Protein AF-A0AAU7BHI2-F1 (afdb_monomer_lite)

Structure (mmCIF, N/CA/C/O backbone):
data_AF-A0AAU7BHI2-F1
#
_entry.id   AF-A0AAU7BHI2-F1
#
loop_
_atom_site.group_PDB
_atom_site.id
_atom_site.type_symbol
_atom_site.label_atom_id
_atom_site.label_alt_id
_atom_site.label_comp_id
_atom_site.label_asym_id
_atom_site.label_entity_id
_atom_site.label_seq_id
_atom_site.pdbx_PDB_ins_code
_atom_site.Cartn_x
_atom_site.Cartn_y
_atom_site.Cartn_z
_atom_site.occupancy
_atom_site.B_iso_or_equiv
_atom_site.auth_seq_id
_atom_site.auth_comp_id
_atom_site.auth_asym_id
_atom_site.auth_atom_id
_atom_site.pdbx_PDB_model_num
ATOM 1 N N . MET A 1 1 ? 0.246 16.075 21.285 1.00 53.75 1 MET A N 1
ATOM 2 C CA . MET A 1 1 ? 1.558 16.062 20.604 1.00 53.75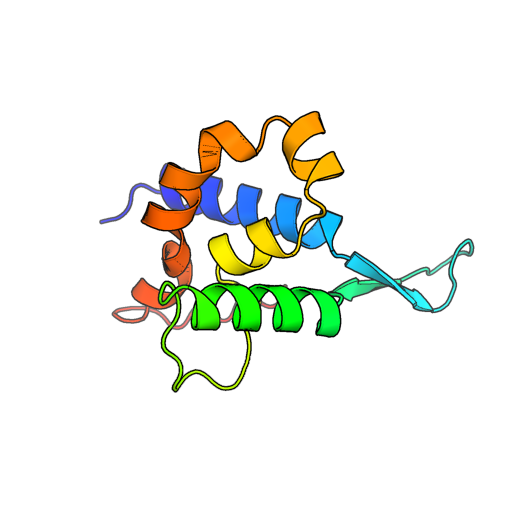 1 MET A CA 1
ATOM 3 C C . MET A 1 1 ? 1.852 14.608 20.274 1.00 53.75 1 MET A C 1
ATOM 5 O O . MET A 1 1 ? 1.922 13.828 21.214 1.00 53.75 1 MET A O 1
ATOM 9 N N . MET A 1 2 ? 1.882 14.206 18.997 1.00 60.59 2 MET A N 1
ATOM 10 C CA . MET A 1 2 ? 2.310 12.837 18.664 1.00 60.59 2 MET A CA 1
ATOM 11 C C . MET A 1 2 ? 3.769 12.664 19.073 1.00 60.59 2 MET A C 1
ATOM 13 O O . MET A 1 2 ? 4.562 13.597 18.930 1.00 60.59 2 MET A O 1
ATOM 17 N N . ALA A 1 3 ? 4.115 11.497 19.610 1.00 79.38 3 ALA A N 1
ATOM 18 C CA . ALA A 1 3 ? 5.494 11.217 19.976 1.00 79.38 3 ALA A CA 1
ATOM 19 C C . ALA A 1 3 ? 6.332 11.103 18.694 1.00 79.38 3 ALA A C 1
ATOM 21 O O . ALA A 1 3 ? 5.923 10.422 17.757 1.00 79.38 3 ALA A O 1
ATOM 22 N N . VAL A 1 4 ? 7.513 11.727 18.655 1.00 80.56 4 VAL A N 1
ATOM 23 C CA . VAL A 1 4 ? 8.464 11.642 17.523 1.00 80.56 4 VAL A CA 1
ATOM 24 C C . VAL A 1 4 ? 8.684 10.190 17.073 1.00 80.56 4 VAL A C 1
ATOM 26 O O . VAL A 1 4 ? 8.744 9.908 15.881 1.00 80.56 4 VAL A O 1
ATOM 29 N N . ALA A 1 5 ? 8.701 9.250 18.021 1.00 83.50 5 ALA A N 1
ATOM 30 C CA . ALA A 1 5 ? 8.802 7.820 17.748 1.00 83.50 5 ALA A CA 1
ATOM 31 C C . ALA A 1 5 ? 7.657 7.268 16.874 1.00 83.50 5 ALA A C 1
ATOM 33 O O . ALA A 1 5 ? 7.912 6.452 15.995 1.00 83.50 5 ALA A O 1
ATOM 34 N N . GLN A 1 6 ? 6.415 7.723 17.075 1.00 82.06 6 GLN A N 1
ATOM 35 C CA . GLN A 1 6 ? 5.260 7.291 16.274 1.00 82.06 6 GLN A CA 1
ATOM 36 C C . GLN A 1 6 ? 5.370 7.789 14.834 1.00 82.06 6 GLN A C 1
ATOM 38 O O . GLN A 1 6 ? 5.105 7.035 13.904 1.00 82.06 6 GLN A O 1
ATOM 43 N N . VAL A 1 7 ? 5.803 9.040 14.652 1.00 82.38 7 VAL A N 1
ATOM 44 C CA . VAL A 1 7 ? 6.031 9.612 13.320 1.00 82.38 7 VAL A CA 1
ATOM 45 C C . VAL A 1 7 ? 7.144 8.847 12.604 1.00 82.38 7 VAL A C 1
ATOM 47 O O . VAL A 1 7 ? 6.952 8.422 11.471 1.00 82.38 7 VAL A O 1
ATOM 50 N N . ASN A 1 8 ? 8.267 8.584 13.278 1.00 86.00 8 ASN A N 1
ATOM 51 C CA . ASN A 1 8 ? 9.372 7.820 12.695 1.00 86.00 8 ASN A CA 1
ATOM 52 C C . ASN A 1 8 ? 8.960 6.387 12.324 1.00 86.00 8 ASN A C 1
ATOM 54 O O . ASN A 1 8 ? 9.330 5.905 11.257 1.00 86.00 8 ASN A O 1
ATOM 58 N N . ALA A 1 9 ? 8.171 5.720 13.173 1.00 87.38 9 ALA A N 1
ATOM 59 C CA . ALA A 1 9 ? 7.649 4.386 12.885 1.00 87.38 9 ALA A CA 1
ATOM 60 C C . ALA A 1 9 ? 6.705 4.391 11.673 1.00 87.38 9 ALA A C 1
ATOM 62 O O . ALA A 1 9 ? 6.829 3.535 10.802 1.00 87.38 9 ALA A O 1
ATOM 63 N N . ALA A 1 10 ? 5.809 5.379 11.580 1.00 86.75 10 ALA A N 1
ATOM 64 C CA . ALA A 1 10 ? 4.917 5.540 10.436 1.00 86.75 10 ALA A CA 1
ATOM 65 C C . ALA A 1 10 ? 5.694 5.797 9.134 1.00 86.75 10 ALA A C 1
ATOM 67 O O . ALA A 1 10 ? 5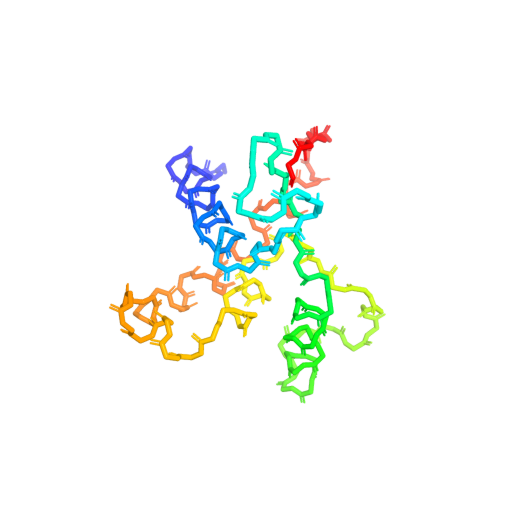.373 5.189 8.119 1.00 86.75 10 ALA A O 1
ATOM 68 N N . ILE A 1 11 ? 6.745 6.630 9.168 1.00 87.50 11 ILE A N 1
ATOM 69 C CA . ILE A 1 11 ? 7.594 6.907 7.993 1.00 87.50 11 ILE A CA 1
ATOM 70 C C . ILE A 1 11 ? 8.320 5.633 7.562 1.00 87.50 11 ILE A C 1
ATOM 72 O O . ILE A 1 11 ? 8.323 5.288 6.383 1.00 87.50 11 ILE A O 1
ATOM 76 N N . GLY A 1 12 ? 8.916 4.912 8.517 1.00 90.19 12 GLY A N 1
ATOM 77 C CA . GLY A 1 12 ? 9.588 3.646 8.232 1.00 90.19 12 GLY A CA 1
ATOM 78 C C . GLY A 1 12 ? 8.640 2.626 7.602 1.00 90.19 12 GLY A C 1
ATOM 79 O O . GLY A 1 12 ? 9.009 1.953 6.641 1.00 90.19 12 GLY A O 1
ATOM 80 N N . MET A 1 13 ? 7.401 2.563 8.095 1.00 91.62 13 MET A N 1
ATOM 81 C CA . MET A 1 13 ? 6.380 1.681 7.541 1.00 91.62 13 MET A CA 1
ATOM 82 C C . MET A 1 13 ? 5.949 2.106 6.136 1.00 91.62 13 MET A C 1
ATOM 84 O O . MET A 1 13 ? 5.851 1.261 5.255 1.00 91.62 13 MET A O 1
ATOM 88 N N . GLU A 1 14 ? 5.745 3.402 5.896 1.00 91.88 14 GLU A N 1
ATOM 89 C CA . GLU A 1 14 ? 5.417 3.925 4.567 1.00 91.88 14 GLU A CA 1
ATOM 90 C C . GLU A 1 14 ? 6.487 3.547 3.540 1.00 91.88 14 GLU A C 1
ATOM 92 O O . GLU A 1 14 ? 6.153 3.043 2.471 1.00 91.88 14 GLU A O 1
ATOM 97 N N . ILE A 1 15 ? 7.766 3.735 3.883 1.00 91.56 15 ILE A N 1
ATOM 98 C CA . ILE A 1 15 ? 8.895 3.378 3.017 1.00 91.56 15 ILE A CA 1
ATOM 99 C C . ILE A 1 15 ? 8.863 1.879 2.702 1.00 91.56 15 ILE A C 1
ATOM 101 O O . ILE A 1 15 ? 8.913 1.510 1.533 1.00 91.56 15 ILE A O 1
ATOM 105 N N . LEU A 1 16 ? 8.730 1.020 3.717 1.00 92.75 16 LEU A N 1
ATOM 106 C CA . LEU A 1 16 ? 8.734 -0.440 3.551 1.00 92.75 16 LEU A CA 1
ATOM 107 C C . LEU A 1 16 ? 7.558 -0.935 2.691 1.00 92.75 16 LEU A C 1
ATOM 109 O O . LEU A 1 16 ? 7.711 -1.824 1.853 1.00 92.75 16 LEU A O 1
ATOM 113 N N . LEU A 1 17 ? 6.377 -0.344 2.864 1.00 94.19 17 LEU A N 1
ATOM 114 C CA . LEU A 1 17 ? 5.219 -0.680 2.043 1.00 94.19 17 LEU A CA 1
ATOM 115 C C . LEU A 1 17 ? 5.394 -0.175 0.604 1.00 94.19 17 LEU A C 1
ATOM 117 O O . LEU A 1 17 ? 5.130 -0.922 -0.335 1.00 94.19 17 LEU A O 1
ATOM 121 N N . LYS A 1 18 ? 5.905 1.050 0.418 1.00 94.00 18 LYS A N 1
ATOM 122 C CA . LYS A 1 18 ? 6.186 1.628 -0.905 1.00 94.00 18 LYS A CA 1
ATOM 123 C C . LYS A 1 18 ? 7.219 0.825 -1.687 1.00 94.00 18 LYS A C 1
ATOM 125 O O . LYS A 1 18 ? 7.014 0.613 -2.877 1.00 94.00 18 LYS A O 1
ATOM 130 N N . THR A 1 19 ? 8.283 0.330 -1.049 1.00 92.50 19 THR A N 1
ATOM 131 C CA . THR A 1 19 ? 9.269 -0.519 -1.741 1.00 92.50 19 THR A CA 1
ATOM 132 C C . THR A 1 19 ? 8.659 -1.825 -2.244 1.00 92.50 19 THR A C 1
ATOM 134 O O . THR A 1 19 ? 9.074 -2.329 -3.282 1.00 92.50 19 THR A O 1
ATOM 137 N N . SER A 1 20 ? 7.641 -2.347 -1.556 1.00 92.56 20 SER A N 1
ATOM 138 C CA . SER A 1 20 ? 6.948 -3.586 -1.934 1.00 92.56 20 SER A CA 1
ATOM 139 C C . SER A 1 20 ? 5.980 -3.418 -3.111 1.00 92.56 20 SER A C 1
ATOM 141 O O . SER A 1 20 ? 5.571 -4.410 -3.710 1.00 92.56 20 SER A O 1
ATOM 143 N N . VAL A 1 21 ? 5.602 -2.178 -3.432 1.00 93.69 21 VAL A N 1
ATOM 144 C CA . VAL A 1 21 ? 4.716 -1.827 -4.557 1.00 93.69 21 VAL A CA 1
ATOM 145 C C . VAL A 1 21 ? 5.419 -0.940 -5.588 1.00 93.69 21 VAL A C 1
ATOM 147 O O . VAL A 1 21 ? 4.772 -0.342 -6.448 1.00 93.69 21 VAL A O 1
ATOM 150 N N . ALA A 1 22 ? 6.743 -0.824 -5.493 1.00 93.69 22 ALA A N 1
ATOM 151 C CA . ALA A 1 22 ? 7.557 -0.126 -6.469 1.00 93.69 22 ALA A CA 1
ATOM 152 C C . ALA A 1 22 ? 7.764 -1.018 -7.697 1.00 93.69 22 ALA A C 1
ATOM 154 O O . ALA A 1 22 ? 8.045 -2.212 -7.576 1.00 93.69 22 ALA A O 1
ATOM 155 N N . ARG A 1 23 ? 7.656 -0.426 -8.884 1.00 93.00 23 ARG A N 1
ATOM 156 C CA . ARG A 1 23 ? 7.927 -1.080 -10.161 1.00 93.00 23 ARG A CA 1
ATOM 157 C C . ARG A 1 23 ? 9.002 -0.316 -10.933 1.00 93.00 23 ARG A C 1
ATOM 159 O O . ARG A 1 23 ? 9.061 0.911 -10.819 1.00 93.00 23 ARG A O 1
ATOM 166 N N . PRO A 1 24 ? 9.828 -1.008 -11.731 1.00 92.00 24 PRO A N 1
ATOM 167 C CA . PRO A 1 24 ? 10.806 -0.352 -12.586 1.00 92.00 24 PRO A CA 1
ATOM 168 C C . PRO A 1 24 ? 10.134 0.659 -13.525 1.00 92.00 24 PRO A C 1
ATOM 170 O O . PRO A 1 24 ? 9.136 0.346 -14.178 1.00 92.00 24 PRO A O 1
ATOM 173 N N . ASN A 1 25 ? 10.704 1.856 -13.619 1.00 89.94 25 ASN A N 1
ATOM 174 C CA . ASN A 1 25 ? 10.365 2.883 -14.593 1.00 89.94 25 ASN A CA 1
ATOM 175 C C . ASN A 1 25 ? 11.585 3.149 -15.490 1.00 89.94 25 ASN A C 1
ATOM 177 O O . ASN A 1 25 ? 12.388 4.052 -15.263 1.00 89.94 25 ASN A O 1
ATOM 181 N N . GLY A 1 26 ? 11.734 2.313 -16.517 1.00 86.31 26 GLY A N 1
ATOM 182 C CA . GLY A 1 26 ? 12.856 2.374 -17.454 1.00 86.31 26 GLY A CA 1
ATOM 183 C C . GLY A 1 26 ? 14.101 1.622 -16.980 1.00 86.31 26 GLY A C 1
ATOM 184 O O . GLY A 1 26 ? 14.288 1.373 -15.793 1.00 86.31 26 GLY A O 1
ATOM 185 N N . ASN A 1 27 ? 14.938 1.230 -17.947 1.00 85.25 27 ASN A N 1
ATOM 186 C CA . ASN A 1 27 ? 16.225 0.556 -17.735 1.00 85.25 27 ASN A CA 1
ATOM 187 C C . ASN A 1 27 ? 16.162 -0.689 -16.827 1.00 85.25 27 ASN A C 1
ATOM 189 O O . ASN A 1 27 ? 17.121 -0.974 -16.120 1.00 85.25 27 ASN A O 1
ATOM 193 N N . HIS A 1 28 ? 15.059 -1.452 -16.848 1.00 90.19 28 HIS A N 1
ATOM 194 C CA . HIS A 1 28 ? 14.937 -2.633 -15.991 1.00 90.19 28 HIS A CA 1
ATOM 195 C C . HIS A 1 28 ? 16.045 -3.662 -16.273 1.00 90.19 28 HIS A C 1
ATOM 197 O O . HIS A 1 28 ? 16.223 -4.104 -17.411 1.00 90.19 28 HIS A O 1
ATOM 203 N N . GLY A 1 29 ? 16.786 -4.036 -15.233 1.00 90.44 29 GLY A N 1
ATOM 204 C CA . GLY A 1 29 ? 17.962 -4.894 -15.286 1.00 90.44 29 GLY A CA 1
ATOM 205 C C . GLY A 1 29 ? 19.233 -4.198 -15.785 1.00 90.44 29 GLY A C 1
ATOM 206 O O . GLY A 1 29 ? 20.200 -4.888 -16.104 1.00 90.44 29 GLY A O 1
ATOM 207 N N . GLN A 1 30 ? 19.245 -2.867 -15.899 1.00 93.81 30 GLN A N 1
ATOM 208 C CA . GLN A 1 30 ? 20.349 -2.087 -16.467 1.00 93.81 30 GLN A CA 1
ATOM 209 C C . GLN A 1 30 ? 20.803 -0.964 -15.522 1.00 93.81 30 GLN A C 1
ATOM 211 O O . GLN A 1 30 ? 20.184 -0.682 -14.497 1.00 93.81 30 GLN A O 1
ATOM 216 N N . VAL A 1 31 ? 21.934 -0.332 -15.856 1.00 88.94 31 VAL A N 1
ATOM 217 C CA . VAL A 1 31 ? 22.406 0.873 -15.156 1.00 88.94 31 VAL A CA 1
ATOM 218 C C . VAL A 1 31 ? 21.361 1.980 -15.316 1.00 88.94 31 VAL A C 1
ATOM 220 O O . VAL A 1 31 ? 20.711 2.073 -16.355 1.00 88.94 31 VAL A O 1
ATOM 223 N N . ASP A 1 32 ? 21.200 2.798 -14.276 1.00 88.44 32 ASP A N 1
ATOM 224 C CA . ASP A 1 32 ? 20.198 3.866 -14.207 1.00 88.44 32 ASP A CA 1
ATOM 225 C C . ASP A 1 32 ? 18.737 3.360 -14.256 1.00 88.44 32 ASP A C 1
ATOM 227 O O . ASP A 1 32 ? 17.856 4.051 -14.770 1.00 88.44 32 ASP A O 1
ATOM 231 N N . GLU A 1 33 ? 18.463 2.156 -13.726 1.00 90.75 33 GLU A N 1
ATOM 232 C CA . GLU A 1 33 ? 17.096 1.706 -13.410 1.00 90.75 33 GLU A CA 1
ATOM 233 C C . GLU A 1 33 ? 16.469 2.639 -12.370 1.00 90.75 33 GLU A C 1
ATOM 235 O O . GLU A 1 33 ? 17.010 2.831 -11.277 1.00 90.75 33 GLU A O 1
ATOM 240 N N . THR A 1 34 ? 15.314 3.215 -12.703 1.00 91.31 34 THR A N 1
ATOM 241 C CA . THR A 1 34 ? 14.523 4.011 -11.757 1.00 91.31 34 THR A CA 1
ATOM 242 C C . THR A 1 34 ? 13.263 3.258 -11.357 1.00 91.31 34 THR A C 1
ATOM 244 O O . THR A 1 34 ? 12.895 2.274 -11.994 1.00 91.31 34 THR A O 1
ATOM 247 N N . TYR A 1 35 ? 12.609 3.690 -10.281 1.00 92.19 35 TYR A N 1
ATOM 248 C CA . TYR A 1 35 ? 11.424 3.030 -9.745 1.00 92.19 35 TYR A CA 1
ATOM 249 C C . TYR A 1 35 ? 10.330 4.053 -9.483 1.00 92.19 35 TYR A C 1
ATOM 251 O O . TYR A 1 35 ? 10.590 5.089 -8.876 1.00 92.19 35 TYR A O 1
ATOM 259 N N . ASP A 1 36 ? 9.109 3.704 -9.874 1.00 93.88 36 ASP A N 1
ATOM 260 C CA . ASP A 1 36 ? 7.896 4.433 -9.519 1.00 93.88 36 ASP A CA 1
ATOM 261 C C . ASP A 1 36 ? 6.944 3.532 -8.737 1.00 93.88 36 ASP A C 1
ATOM 263 O O . ASP A 1 36 ? 7.036 2.305 -8.768 1.00 93.88 36 ASP A O 1
ATOM 267 N N . LEU A 1 37 ? 5.990 4.143 -8.041 1.00 93.69 37 LEU A N 1
ATOM 268 C CA . LEU A 1 37 ? 4.913 3.398 -7.398 1.00 93.69 37 LEU A CA 1
ATOM 269 C C . LEU A 1 37 ? 3.969 2.809 -8.447 1.00 93.69 37 LEU A C 1
ATOM 271 O O . LEU A 1 37 ? 3.577 3.489 -9.401 1.00 93.69 37 LEU A O 1
ATOM 275 N N . ASP A 1 38 ? 3.531 1.572 -8.230 1.00 95.00 38 ASP A N 1
ATOM 276 C CA . ASP A 1 38 ? 2.435 0.994 -8.996 1.00 95.00 38 ASP A CA 1
ATOM 277 C C . ASP A 1 38 ? 1.100 1.623 -8.561 1.00 95.00 38 ASP A C 1
ATOM 279 O O . ASP A 1 38 ? 0.424 1.176 -7.631 1.00 95.00 38 ASP A O 1
ATOM 283 N N . ILE A 1 39 ? 0.740 2.727 -9.222 1.00 93.69 39 ILE A N 1
ATOM 284 C CA . ILE A 1 39 ? -0.475 3.492 -8.919 1.00 93.69 39 ILE A CA 1
ATOM 285 C C . ILE A 1 39 ? -1.738 2.660 -9.148 1.00 93.69 39 ILE A C 1
ATOM 287 O O . ILE A 1 39 ? -2.707 2.825 -8.408 1.00 93.69 39 ILE A O 1
ATOM 291 N N . ASP A 1 40 ? -1.731 1.753 -10.125 1.00 94.62 40 ASP A N 1
ATOM 292 C CA . ASP A 1 40 ? -2.887 0.913 -10.435 1.00 94.62 40 ASP A CA 1
ATOM 293 C C . ASP A 1 40 ? -3.134 -0.093 -9.305 1.00 94.62 40 ASP A C 1
ATOM 295 O O . ASP A 1 40 ? -4.270 -0.260 -8.854 1.00 94.62 40 ASP A O 1
ATOM 299 N N . LEU A 1 41 ? -2.061 -0.692 -8.777 1.00 95.25 41 LEU A N 1
ATOM 300 C CA . LEU A 1 41 ? -2.113 -1.593 -7.626 1.00 95.25 41 LEU A CA 1
ATOM 301 C C . LEU A 1 41 ? -2.610 -0.879 -6.359 1.00 95.25 41 LEU A C 1
ATOM 303 O O . LEU A 1 41 ? -3.490 -1.381 -5.657 1.00 95.25 41 LEU A O 1
ATOM 307 N N . ILE A 1 42 ? -2.091 0.322 -6.089 1.00 95.88 42 ILE A N 1
ATOM 308 C CA . ILE A 1 42 ? -2.522 1.147 -4.950 1.00 95.88 42 ILE A CA 1
ATOM 309 C C . ILE A 1 42 ? -3.997 1.553 -5.109 1.00 95.88 42 ILE A C 1
ATOM 311 O O . ILE A 1 42 ? -4.769 1.520 -4.147 1.00 95.88 42 ILE A O 1
ATOM 315 N N . GLN A 1 43 ? -4.420 1.902 -6.325 1.00 95.81 43 GLN A N 1
ATOM 316 C CA . GLN A 1 43 ? -5.801 2.275 -6.617 1.00 95.81 43 GLN A CA 1
ATOM 317 C C . GLN A 1 43 ? -6.768 1.094 -6.472 1.00 95.81 43 GLN A C 1
ATOM 319 O O . GLN A 1 43 ? -7.886 1.294 -5.991 1.00 95.81 43 GLN A O 1
ATOM 324 N N . ALA A 1 44 ? -6.352 -0.119 -6.837 1.00 96.31 44 ALA A N 1
ATOM 325 C CA . ALA A 1 44 ? -7.139 -1.330 -6.621 1.00 96.31 44 ALA A CA 1
ATOM 326 C C . ALA A 1 44 ? -7.362 -1.589 -5.122 1.00 96.31 44 ALA A C 1
ATOM 328 O O . ALA A 1 44 ? -8.505 -1.746 -4.691 1.00 96.31 44 ALA A O 1
ATOM 329 N N . ALA A 1 45 ? -6.302 -1.513 -4.309 1.00 96.19 45 ALA A N 1
ATOM 330 C CA . ALA A 1 45 ? -6.409 -1.655 -2.857 1.00 96.19 45 ALA A CA 1
ATOM 331 C C . ALA A 1 45 ? -7.332 -0.596 -2.231 1.00 96.19 45 ALA A C 1
ATOM 333 O O . ALA A 1 45 ? -8.171 -0.910 -1.387 1.00 96.19 45 ALA A O 1
ATOM 334 N N . HIS A 1 46 ? -7.234 0.658 -2.684 1.00 94.94 46 HIS A N 1
ATOM 335 C CA . HIS A 1 46 ? -8.135 1.732 -2.257 1.00 94.94 46 HIS A CA 1
ATOM 336 C C . HIS A 1 46 ? -9.602 1.410 -2.564 1.00 94.94 46 HIS A C 1
ATOM 338 O O . HIS A 1 46 ? -10.465 1.595 -1.708 1.00 94.94 46 HIS A O 1
ATOM 344 N N . GLN A 1 47 ? -9.896 0.907 -3.764 1.00 95.81 47 GLN A N 1
ATOM 345 C CA . GLN A 1 47 ? -11.257 0.527 -4.155 1.00 95.81 47 GLN A CA 1
ATOM 346 C C . GLN A 1 47 ? -11.793 -0.641 -3.323 1.00 95.81 47 GLN A C 1
ATOM 348 O O . GLN A 1 47 ? -12.965 -0.632 -2.946 1.00 95.81 47 GLN A O 1
ATOM 353 N N . ASP A 1 48 ? -10.954 -1.622 -2.995 1.00 95.38 48 ASP A N 1
ATOM 354 C CA . ASP A 1 48 ? -11.349 -2.722 -2.116 1.00 95.38 48 ASP A CA 1
ATOM 355 C C . ASP A 1 48 ? -11.674 -2.220 -0.707 1.00 95.38 48 ASP A C 1
ATOM 357 O O . ASP A 1 48 ? -12.724 -2.564 -0.161 1.00 95.38 48 ASP A O 1
ATOM 361 N N . LEU A 1 49 ? -10.861 -1.307 -0.166 1.00 93.81 49 LEU A N 1
ATOM 362 C CA . LEU A 1 49 ? -11.131 -0.650 1.115 1.00 93.81 49 LEU A CA 1
ATOM 363 C C . LEU A 1 49 ? -12.412 0.198 1.102 1.00 93.81 49 LEU A C 1
ATOM 365 O O . LEU A 1 49 ? -13.105 0.283 2.118 1.00 93.81 49 LEU A O 1
ATOM 369 N N . GLN A 1 50 ? -12.766 0.803 -0.034 1.00 94.12 50 GLN A N 1
ATOM 370 C CA . GLN A 1 50 ? -14.054 1.484 -0.198 1.00 94.12 50 GLN A CA 1
ATOM 371 C C . GLN A 1 50 ? -15.227 0.504 -0.181 1.00 94.12 50 GLN A C 1
ATOM 373 O O . GLN A 1 50 ? -16.241 0.780 0.458 1.00 94.12 50 GLN A O 1
ATOM 378 N N . ARG A 1 51 ? -15.100 -0.650 -0.851 1.00 94.12 51 ARG A N 1
ATOM 379 C CA . ARG A 1 51 ? -16.157 -1.676 -0.895 1.00 94.12 51 ARG A CA 1
ATOM 380 C C . ARG A 1 51 ? -16.491 -2.218 0.491 1.00 94.12 51 ARG A C 1
ATOM 382 O O . ARG A 1 51 ? -17.661 -2.462 0.768 1.00 94.12 51 ARG A O 1
ATOM 389 N N . VAL A 1 52 ? -15.490 -2.370 1.358 1.00 93.56 52 VAL A N 1
ATOM 390 C CA . VAL A 1 52 ? -15.682 -2.817 2.750 1.00 93.56 52 VAL A CA 1
ATOM 391 C C . VAL A 1 52 ? -16.012 -1.674 3.722 1.00 93.56 52 VAL A C 1
ATOM 393 O O . VAL A 1 52 ? -16.192 -1.917 4.911 1.00 93.56 52 VAL A O 1
ATOM 396 N N . GLY A 1 53 ? -16.121 -0.431 3.238 1.00 91.44 53 GLY A N 1
ATOM 397 C CA . GLY A 1 53 ? -16.536 0.728 4.037 1.00 91.44 53 GLY A CA 1
ATOM 398 C C . GLY A 1 53 ? -15.450 1.336 4.931 1.00 91.44 53 GLY A C 1
ATOM 399 O O . GLY A 1 53 ? -15.758 2.187 5.760 1.00 91.44 53 GLY A O 1
ATOM 400 N N . ILE A 1 54 ? -14.187 0.935 4.763 1.00 88.88 54 ILE A N 1
ATOM 401 C CA . ILE A 1 54 ? -13.041 1.440 5.540 1.00 88.88 54 ILE A CA 1
ATOM 402 C C . ILE A 1 54 ? -12.555 2.803 5.013 1.00 88.88 54 ILE A C 1
ATOM 404 O O . ILE A 1 54 ? -11.978 3.605 5.753 1.00 88.88 54 ILE A O 1
ATOM 408 N N . VAL A 1 55 ? -12.754 3.077 3.723 1.00 87.81 55 VAL A N 1
ATOM 409 C CA . VAL A 1 55 ? -12.430 4.360 3.080 1.00 87.81 55 VAL A CA 1
ATOM 410 C C . VAL A 1 55 ? -13.700 5.004 2.538 1.00 87.81 55 VAL A C 1
ATOM 412 O O . VAL A 1 55 ? -14.558 4.322 1.985 1.00 87.81 55 VAL A O 1
ATOM 415 N N . ASP A 1 56 ? -13.809 6.332 2.660 1.00 87.06 56 ASP A N 1
ATOM 416 C CA . A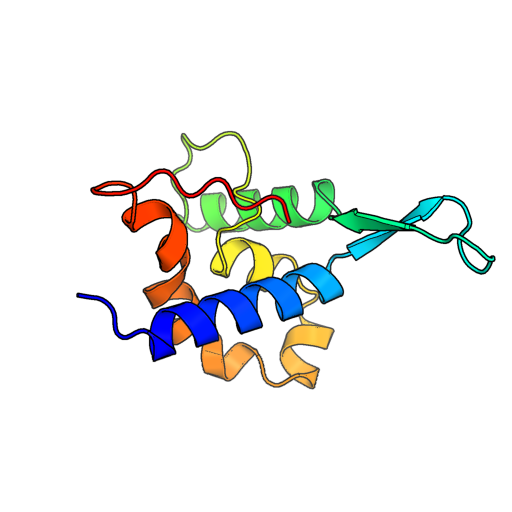SP A 1 56 ? -14.941 7.089 2.119 1.00 87.06 56 ASP A CA 1
ATOM 417 C C . ASP A 1 56 ? -15.077 6.857 0.605 1.00 87.06 56 ASP A C 1
ATOM 419 O O . ASP A 1 56 ? -14.154 7.111 -0.178 1.00 87.06 56 ASP A O 1
ATOM 423 N N . ILE A 1 57 ? -16.261 6.413 0.185 1.00 86.19 57 ILE A N 1
ATOM 424 C CA . ILE A 1 57 ? -16.613 6.174 -1.216 1.00 86.19 57 ILE A CA 1
ATOM 425 C C . ILE A 1 57 ? -16.515 7.443 -2.078 1.00 86.19 57 ILE A C 1
ATOM 427 O O . ILE A 1 57 ? -16.310 7.366 -3.288 1.00 86.19 57 ILE A O 1
ATOM 431 N N . LYS A 1 58 ? -16.609 8.632 -1.469 1.00 86.50 58 LYS A N 1
ATOM 432 C CA . LYS A 1 58 ? -16.438 9.921 -2.158 1.00 86.50 58 LYS A CA 1
ATOM 433 C C . LYS A 1 58 ? -14.986 10.190 -2.550 1.00 86.50 58 LYS A C 1
ATOM 435 O O . LYS A 1 58 ? -14.734 11.024 -3.424 1.00 86.50 58 LYS A O 1
ATOM 440 N N . ARG A 1 59 ? -14.015 9.514 -1.926 1.00 84.62 59 ARG A N 1
ATOM 441 C CA . ARG A 1 59 ? -12.593 9.698 -2.225 1.00 84.62 59 ARG A CA 1
ATOM 442 C C . ARG A 1 59 ? -12.239 9.007 -3.542 1.00 84.62 59 ARG A C 1
ATOM 444 O O . ARG A 1 59 ? -12.007 7.807 -3.587 1.00 84.62 59 ARG A O 1
ATOM 451 N N . LYS A 1 60 ? -12.190 9.778 -4.629 1.00 85.69 60 LYS A N 1
ATOM 452 C CA . LYS A 1 60 ? -11.985 9.242 -5.987 1.00 85.69 60 LYS A CA 1
ATOM 453 C C . LYS A 1 60 ? -10.596 8.630 -6.217 1.00 85.69 60 LYS A C 1
ATOM 455 O O . LYS A 1 60 ? -10.487 7.631 -6.917 1.00 85.69 60 LYS A O 1
ATOM 460 N N . TRP A 1 61 ? -9.559 9.236 -5.643 1.00 87.31 61 TRP A N 1
ATOM 461 C CA . TRP A 1 61 ? -8.164 8.852 -5.858 1.00 87.31 61 TRP A CA 1
ATOM 462 C C . TRP A 1 61 ? -7.557 8.268 -4.591 1.00 87.31 61 TRP A C 1
ATOM 464 O O . TRP A 1 61 ? -7.770 8.812 -3.498 1.00 87.31 61 TRP A O 1
ATOM 474 N N . ALA A 1 62 ? -6.783 7.199 -4.760 1.00 89.19 62 ALA A N 1
ATOM 475 C CA . ALA A 1 62 ? -6.029 6.599 -3.679 1.00 89.19 62 ALA A CA 1
ATOM 476 C C . ALA A 1 62 ? -5.033 7.590 -3.071 1.00 89.19 62 ALA A C 1
ATOM 478 O O . ALA A 1 62 ? -4.384 8.373 -3.768 1.00 89.19 62 ALA A O 1
ATOM 479 N N . ASP A 1 63 ? -4.921 7.556 -1.747 1.00 88.12 63 ASP A N 1
ATOM 480 C CA . ASP A 1 63 ? -3.858 8.263 -1.049 1.00 88.12 63 ASP A CA 1
ATOM 481 C C . ASP A 1 63 ? -2.589 7.417 -1.079 1.00 88.12 63 ASP A C 1
ATOM 483 O O . ASP A 1 63 ? -2.519 6.380 -0.420 1.00 88.12 63 ASP A O 1
ATOM 487 N N . LYS A 1 64 ? -1.560 7.869 -1.797 1.00 87.12 64 LYS A N 1
ATOM 488 C C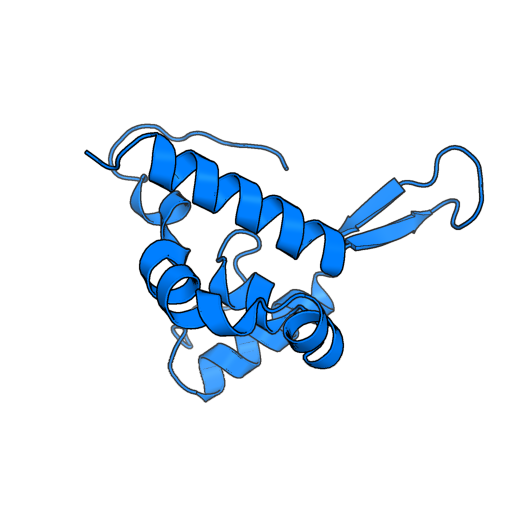A . LYS A 1 64 ? -0.262 7.180 -1.810 1.00 87.12 64 LYS A CA 1
ATOM 489 C C . LYS A 1 64 ? 0.484 7.239 -0.466 1.00 87.12 64 LYS A C 1
ATOM 491 O O . LYS A 1 64 ? 1.570 6.676 -0.371 1.00 87.12 64 LYS A O 1
ATOM 496 N N . HIS A 1 65 ? -0.062 7.938 0.533 1.00 89.12 65 HIS A N 1
ATOM 497 C CA . HIS A 1 65 ? 0.474 8.037 1.892 1.00 89.12 65 HIS A CA 1
ATOM 498 C C . HIS A 1 65 ? -0.427 7.375 2.949 1.00 89.12 65 HIS A C 1
ATOM 500 O O . HIS A 1 65 ? -0.053 7.331 4.121 1.00 89.12 65 HIS A O 1
ATOM 506 N N . ASP A 1 66 ? -1.605 6.854 2.579 1.00 90.19 66 ASP A N 1
ATOM 507 C CA . ASP A 1 66 ? -2.449 6.117 3.524 1.00 90.19 66 ASP A CA 1
ATOM 508 C C . ASP A 1 66 ? -1.849 4.731 3.767 1.00 90.19 66 ASP A C 1
ATOM 510 O O . ASP A 1 66 ? -1.871 3.862 2.893 1.00 90.19 66 ASP A O 1
ATOM 514 N N . LEU A 1 67 ? -1.312 4.523 4.973 1.00 92.88 67 LEU A N 1
ATOM 515 C CA . LEU A 1 67 ? -0.578 3.298 5.306 1.00 92.88 67 LEU A CA 1
ATOM 516 C C . LEU A 1 67 ? -1.434 2.040 5.144 1.00 92.88 67 LEU A C 1
ATOM 518 O O . LEU A 1 67 ? -0.909 0.994 4.775 1.00 92.88 67 LEU A O 1
ATOM 522 N N . LEU A 1 68 ? -2.741 2.132 5.400 1.00 94.44 68 LEU A N 1
ATOM 523 C CA . LEU A 1 68 ? -3.645 0.995 5.255 1.00 94.44 68 LEU A CA 1
ATOM 524 C C . LEU A 1 68 ? -3.860 0.637 3.780 1.00 94.44 68 LEU A C 1
ATOM 526 O O . LEU A 1 68 ? -3.786 -0.531 3.414 1.00 94.44 68 LEU A O 1
ATOM 530 N N . THR A 1 69 ? -4.051 1.635 2.918 1.00 94.81 69 THR A N 1
ATOM 531 C CA . THR A 1 69 ? -4.124 1.442 1.464 1.00 94.81 69 THR A CA 1
ATOM 532 C C . THR A 1 69 ? -2.830 0.836 0.929 1.00 94.81 69 THR A C 1
ATOM 534 O O . THR A 1 69 ? -2.879 -0.155 0.204 1.00 94.81 69 THR A O 1
ATOM 537 N N . LEU A 1 70 ? -1.671 1.366 1.336 1.00 94.69 70 LEU A N 1
ATOM 538 C CA . LEU A 1 70 ? -0.372 0.802 0.965 1.00 94.69 70 LEU A CA 1
ATOM 539 C C . LEU A 1 70 ? -0.211 -0.637 1.473 1.00 94.69 70 LEU A C 1
ATOM 541 O O . LEU A 1 70 ? 0.262 -1.490 0.731 1.00 94.69 70 LEU A O 1
ATOM 545 N N . PHE A 1 71 ? -0.644 -0.935 2.701 1.00 95.56 71 PHE A N 1
ATOM 546 C CA . PHE A 1 71 ? -0.614 -2.287 3.259 1.00 95.56 71 PHE A CA 1
ATOM 547 C C . PHE A 1 71 ? -1.431 -3.261 2.411 1.00 95.56 71 PHE A C 1
ATOM 549 O O . PHE A 1 71 ? -0.917 -4.305 2.023 1.00 95.56 71 PHE A O 1
ATOM 556 N N . TYR A 1 72 ? -2.668 -2.915 2.059 1.00 95.75 72 TYR A N 1
ATOM 557 C CA . TYR A 1 72 ? -3.509 -3.779 1.230 1.00 95.75 72 TYR A CA 1
ATOM 558 C C . TYR A 1 72 ? -3.052 -3.877 -0.231 1.00 95.75 72 TYR A C 1
ATOM 560 O O . TYR A 1 72 ? -3.353 -4.877 -0.882 1.00 95.75 72 TYR A O 1
ATOM 568 N N . ALA A 1 73 ? -2.283 -2.903 -0.726 1.00 95.88 73 ALA A N 1
ATOM 569 C CA . ALA A 1 73 ? -1.630 -2.977 -2.032 1.00 95.88 73 ALA A CA 1
ATOM 570 C C . ALA A 1 73 ? -0.486 -4.006 -2.059 1.00 95.88 73 ALA A C 1
ATOM 572 O O . ALA A 1 73 ? -0.196 -4.579 -3.108 1.00 95.88 73 ALA A O 1
ATOM 573 N N . VAL A 1 74 ? 0.142 -4.296 -0.914 1.00 94.94 74 VAL A N 1
ATOM 574 C CA . VAL A 1 74 ? 1.153 -5.353 -0.821 1.00 94.94 74 VAL A CA 1
ATOM 575 C C . VAL A 1 74 ? 0.496 -6.735 -0.988 1.00 94.94 74 VAL A C 1
ATOM 577 O O . VAL A 1 74 ? -0.454 -7.061 -0.258 1.00 94.94 74 VAL A O 1
ATOM 580 N N . PRO A 1 75 ? 1.021 -7.606 -1.879 1.00 91.81 75 PRO A N 1
ATOM 581 C CA . PRO A 1 75 ? 0.504 -8.959 -2.064 1.00 91.81 75 PRO A CA 1
ATOM 582 C C . PRO A 1 75 ? 0.364 -9.718 -0.741 1.00 91.81 75 PRO A C 1
ATOM 584 O O . PRO A 1 75 ? 1.263 -9.704 0.101 1.00 91.81 75 PRO A O 1
ATOM 587 N N . ALA A 1 76 ? -0.758 -10.420 -0.558 1.00 91.44 76 ALA A N 1
ATOM 588 C CA . ALA A 1 76 ? -1.067 -11.120 0.694 1.00 91.44 76 ALA A CA 1
ATOM 589 C C . ALA A 1 76 ? 0.019 -12.134 1.104 1.00 91.44 76 ALA A C 1
ATOM 591 O O . ALA A 1 76 ? 0.326 -12.273 2.287 1.00 91.44 76 ALA A O 1
ATOM 592 N N . THR A 1 77 ? 0.642 -12.794 0.125 1.00 91.38 77 THR A N 1
ATOM 593 C CA . THR A 1 77 ? 1.773 -13.707 0.337 1.00 91.38 77 THR A CA 1
ATOM 594 C C . THR A 1 77 ? 2.970 -12.994 0.962 1.00 91.38 77 THR A C 1
ATOM 596 O O . THR A 1 77 ? 3.537 -13.485 1.935 1.00 91.38 77 THR A O 1
ATOM 599 N N . LEU A 1 78 ? 3.319 -11.806 0.462 1.00 90.88 78 LEU A N 1
ATOM 600 C CA . LEU A 1 78 ? 4.424 -11.006 0.986 1.00 90.88 78 LEU A CA 1
ATOM 601 C C . LEU A 1 78 ? 4.097 -10.447 2.376 1.00 90.88 78 LEU A C 1
ATOM 603 O O . LEU A 1 78 ? 4.943 -10.499 3.266 1.00 90.88 78 LEU A O 1
ATOM 607 N N . ARG A 1 79 ? 2.853 -10.002 2.603 1.00 93.00 79 ARG A N 1
ATOM 608 C CA . ARG A 1 79 ? 2.388 -9.573 3.934 1.00 93.00 79 ARG A CA 1
ATOM 609 C C . ARG A 1 79 ? 2.512 -10.671 4.983 1.00 93.00 79 ARG A C 1
ATOM 611 O O . ARG A 1 79 ? 2.945 -10.392 6.098 1.00 93.00 79 ARG A O 1
ATOM 618 N N . SER A 1 80 ? 2.154 -11.902 4.620 1.00 89.88 80 SER A N 1
ATOM 619 C CA . SER A 1 80 ? 2.266 -13.060 5.505 1.00 89.88 80 SER A CA 1
ATOM 620 C C . SER A 1 80 ? 3.726 -13.439 5.763 1.00 89.88 80 SER A C 1
ATOM 622 O O . SER A 1 80 ? 4.103 -13.617 6.917 1.00 89.88 80 SER A O 1
ATOM 624 N N . HIS A 1 81 ? 4.566 -13.496 4.724 1.00 91.06 81 HIS A N 1
ATOM 625 C CA . HIS A 1 81 ? 5.989 -13.825 4.872 1.00 91.06 81 HIS A CA 1
ATOM 626 C C . HIS A 1 81 ? 6.765 -12.811 5.717 1.00 91.06 81 HIS A C 1
ATOM 628 O O . HIS A 1 81 ? 7.660 -13.194 6.464 1.00 91.06 81 HIS A O 1
ATOM 634 N N . LEU A 1 82 ? 6.429 -11.526 5.603 1.00 85.62 82 LEU A N 1
ATOM 635 C CA . LEU A 1 82 ? 7.060 -10.455 6.371 1.00 85.62 82 LEU A CA 1
ATOM 636 C C . LEU A 1 82 ? 6.416 -10.236 7.749 1.00 85.62 82 LEU A C 1
ATOM 638 O O . LEU A 1 82 ? 6.807 -9.307 8.455 1.00 85.62 82 LEU A O 1
ATOM 642 N N . ASP A 1 83 ? 5.433 -11.062 8.126 1.00 88.75 83 ASP A N 1
ATOM 643 C CA . ASP A 1 83 ? 4.684 -10.935 9.380 1.00 88.75 83 ASP A CA 1
ATOM 644 C C . ASP A 1 83 ? 4.155 -9.498 9.582 1.00 88.75 83 ASP A C 1
ATOM 646 O O . ASP A 1 83 ? 4.231 -8.912 10.665 1.00 88.75 83 ASP A O 1
ATOM 650 N N . LEU A 1 84 ? 3.671 -8.879 8.494 1.00 87.38 84 LEU A N 1
ATOM 651 C CA . LEU A 1 84 ? 3.089 -7.532 8.523 1.00 87.38 84 LEU A CA 1
ATOM 652 C C . LEU A 1 84 ? 1.660 -7.563 9.067 1.00 87.38 84 LEU A C 1
ATOM 654 O O . LEU A 1 84 ? 1.199 -6.570 9.624 1.00 87.38 84 LEU A O 1
ATOM 658 N N . THR A 1 85 ? 0.970 -8.699 8.945 1.00 88.56 85 THR A N 1
ATOM 659 C CA . THR A 1 85 ? -0.414 -8.878 9.405 1.00 88.56 85 THR A CA 1
ATOM 660 C C . THR A 1 85 ? -0.571 -8.609 10.901 1.00 88.56 85 THR A C 1
ATOM 662 O O . THR A 1 85 ? -1.568 -8.021 11.307 1.00 88.56 85 THR A O 1
ATOM 665 N N . ARG A 1 86 ? 0.433 -8.928 11.733 1.00 89.94 86 ARG A N 1
ATOM 666 C CA . ARG A 1 86 ? 0.392 -8.616 13.177 1.00 89.94 86 ARG A CA 1
ATOM 667 C C . ARG A 1 86 ? 0.311 -7.117 13.484 1.00 89.94 86 ARG A C 1
ATOM 669 O O . ARG A 1 86 ? -0.044 -6.742 14.595 1.00 89.94 86 ARG A O 1
ATOM 676 N N . HIS A 1 87 ? 0.698 -6.272 12.528 1.00 88.25 87 HIS A N 1
ATOM 677 C CA . HIS A 1 87 ? 0.746 -4.819 12.679 1.00 88.25 87 HIS A CA 1
ATOM 678 C C . HIS A 1 87 ? -0.455 -4.121 12.049 1.00 88.25 87 HIS A C 1
ATOM 680 O O . HIS A 1 87 ? -0.526 -2.899 12.114 1.00 88.25 87 HIS A O 1
ATOM 686 N N . GLU A 1 88 ? -1.396 -4.858 11.457 1.00 90.31 88 GLU A N 1
ATOM 687 C CA . GLU A 1 88 ? -2.522 -4.288 10.716 1.00 90.31 88 GLU A CA 1
ATOM 688 C C . GLU A 1 88 ? -3.359 -3.316 11.559 1.00 90.31 88 GLU A C 1
ATOM 690 O O . GLU A 1 88 ? -3.610 -2.195 11.126 1.00 90.31 88 GLU A O 1
ATOM 695 N N . GLU A 1 89 ? -3.692 -3.682 12.799 1.00 89.19 89 GLU A N 1
ATOM 696 C CA . GLU A 1 89 ? -4.444 -2.810 13.715 1.00 89.19 89 GLU A CA 1
ATOM 697 C C . GLU A 1 89 ? -3.686 -1.500 14.007 1.00 89.19 89 GLU A C 1
ATOM 699 O O . GLU A 1 89 ? -4.258 -0.407 14.018 1.00 89.19 89 GLU A O 1
ATOM 704 N N . CYS A 1 90 ? -2.364 -1.586 14.195 1.00 86.56 90 CYS A N 1
ATOM 705 C CA . CYS A 1 90 ? -1.514 -0.412 14.376 1.00 86.56 90 CYS A CA 1
ATOM 706 C C . CYS A 1 90 ? -1.478 0.446 13.105 1.00 86.56 90 CYS A C 1
ATOM 708 O O . CYS A 1 90 ? -1.592 1.670 13.186 1.00 86.56 90 CYS A O 1
ATOM 710 N N . ILE A 1 91 ? -1.341 -0.179 11.935 1.00 89.81 91 ILE A N 1
ATOM 711 C CA . ILE A 1 91 ? -1.347 0.500 10.636 1.00 89.81 91 ILE A CA 1
ATOM 712 C C . ILE A 1 91 ? -2.663 1.247 10.444 1.00 89.81 91 ILE A C 1
ATOM 714 O O . ILE A 1 91 ? -2.635 2.430 10.120 1.00 89.81 91 ILE A O 1
ATOM 718 N N . GLU A 1 92 ? -3.803 0.603 10.690 1.00 89.88 92 GLU A N 1
ATOM 719 C CA . GLU A 1 92 ? -5.120 1.224 10.582 1.00 89.88 92 GLU A CA 1
ATOM 720 C C . GLU A 1 92 ? 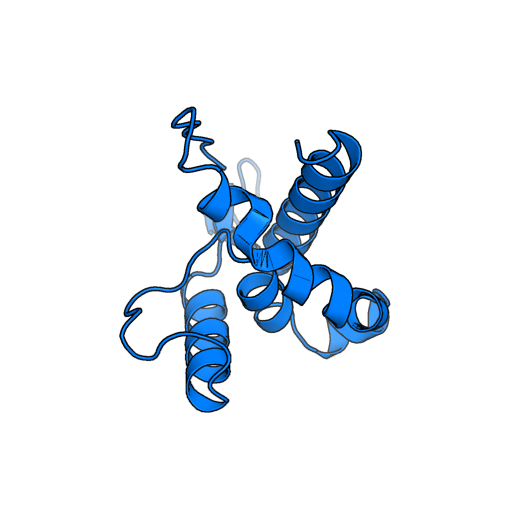-5.256 2.412 11.539 1.00 89.88 92 GLU A C 1
ATOM 722 O O . GLU A 1 92 ? -5.634 3.510 11.122 1.00 89.88 92 GLU A O 1
ATOM 727 N N . ARG A 1 93 ? -4.868 2.241 12.807 1.00 86.12 93 ARG A N 1
ATOM 728 C CA . ARG A 1 93 ? -4.931 3.303 13.820 1.00 86.12 93 ARG A CA 1
ATOM 729 C C . ARG A 1 93 ? -4.103 4.532 13.445 1.00 86.12 93 ARG A C 1
ATOM 731 O O . ARG A 1 93 ? -4.502 5.659 13.745 1.00 86.12 93 ARG A O 1
ATOM 738 N N . TYR A 1 94 ? -2.950 4.323 12.814 1.00 83.62 94 TYR A N 1
ATOM 739 C CA . TYR A 1 94 ? -1.999 5.379 12.464 1.00 83.62 94 TYR A CA 1
ATOM 740 C C . TYR A 1 94 ? -1.998 5.734 10.970 1.00 83.62 94 TYR A C 1
ATOM 742 O O . TYR A 1 94 ? -1.173 6.540 10.541 1.00 83.62 94 TYR A O 1
ATOM 750 N N . ARG A 1 95 ? -2.958 5.225 10.185 1.00 84.19 95 ARG A N 1
ATOM 751 C CA . ARG A 1 95 ? -3.008 5.370 8.717 1.00 84.19 95 ARG A CA 1
ATOM 752 C C . ARG A 1 95 ? -2.995 6.813 8.215 1.00 84.19 95 ARG A C 1
ATOM 754 O O . ARG A 1 95 ? -2.479 7.090 7.142 1.00 84.19 95 ARG A O 1
ATOM 761 N N . ASN A 1 96 ? -3.518 7.726 9.034 1.00 77.44 96 ASN A N 1
ATOM 762 C CA . ASN A 1 96 ? -3.641 9.156 8.758 1.00 77.44 96 ASN A CA 1
ATOM 763 C C . ASN A 1 96 ? -2.654 10.013 9.567 1.00 77.44 96 ASN A C 1
ATOM 765 O O . ASN A 1 96 ? -2.880 11.213 9.732 1.00 77.44 96 ASN A O 1
ATOM 769 N N . VAL A 1 97 ? -1.575 9.432 10.108 1.00 71.81 97 VAL A N 1
ATOM 770 C CA . VAL A 1 97 ? -0.552 10.179 10.868 1.00 71.81 97 VAL A CA 1
ATOM 771 C C . VAL A 1 97 ? -0.072 11.415 10.102 1.00 71.81 97 VAL A C 1
ATOM 773 O O . VAL A 1 97 ? 0.109 12.471 10.703 1.00 71.81 97 VAL A O 1
ATOM 776 N N . PHE A 1 98 ? 0.054 11.320 8.778 1.00 60.88 98 PHE A N 1
ATOM 777 C CA . PHE A 1 98 ? 0.545 12.408 7.930 1.00 60.88 98 PHE A CA 1
ATOM 778 C C . PHE A 1 98 ? -0.546 13.375 7.460 1.00 60.88 98 PHE A C 1
ATOM 780 O O . PHE A 1 98 ? -0.287 14.565 7.294 1.00 60.88 98 PHE A O 1
ATOM 787 N N . THR A 1 99 ? -1.782 12.906 7.299 1.00 54.53 99 THR A N 1
ATOM 788 C CA . THR A 1 99 ? -2.908 13.721 6.816 1.00 54.53 99 THR A CA 1
ATOM 789 C C . THR A 1 99 ? -3.582 14.508 7.948 1.00 54.53 99 THR A C 1
ATOM 791 O O . THR A 1 99 ? -3.967 15.662 7.747 1.00 54.53 99 THR A O 1
ATOM 794 N N . ASN A 1 100 ? -3.621 13.963 9.173 1.00 50.16 100 ASN A N 1
ATOM 795 C CA . ASN A 1 100 ? -4.156 14.639 10.367 1.00 50.16 100 ASN A CA 1
ATOM 796 C C . ASN A 1 100 ? -3.221 15.711 10.961 1.00 50.16 100 ASN A C 1
ATOM 798 O O . ASN A 1 100 ? -3.644 16.489 11.817 1.00 50.16 100 ASN A O 1
ATOM 802 N N . LEU A 1 101 ? -1.970 15.814 10.498 1.00 48.28 101 LEU A N 1
ATOM 803 C CA . LEU A 1 101 ? -1.061 16.909 10.867 1.00 48.28 101 LEU A CA 1
ATOM 804 C C . LEU A 1 101 ? -1.395 18.242 10.169 1.00 48.28 101 LEU A C 1
ATOM 806 O O . LEU A 1 101 ? -0.789 19.269 10.479 1.00 48.28 101 LEU A O 1
ATOM 810 N N . SER A 1 102 ? -2.413 18.283 9.299 1.00 41.34 102 SER A N 1
ATOM 811 C CA . SER A 1 102 ? -2.856 19.506 8.604 1.00 41.34 102 SER A CA 1
ATOM 812 C C . SER A 1 102 ? -3.481 20.595 9.499 1.00 41.34 102 SER A C 1
ATOM 814 O O . SER A 1 102 ? -3.999 21.583 8.984 1.00 41.34 102 SER A O 1
ATOM 816 N N . VAL A 1 103 ? -3.345 20.511 10.828 1.00 39.72 103 VAL A N 1
ATOM 817 C CA . VAL A 1 103 ? -3.522 21.653 11.748 1.00 39.72 103 VAL A CA 1
ATOM 818 C C . VAL A 1 103 ? -2.191 22.054 12.408 1.00 39.72 103 VAL A C 1
ATOM 820 O O . VAL A 1 103 ? -2.127 22.257 13.614 1.00 39.72 103 VAL A O 1
ATOM 823 N N . ARG A 1 104 ? -1.096 22.136 11.636 1.00 34.09 104 ARG A N 1
ATOM 824 C CA . ARG A 1 104 ? -0.006 23.142 11.729 1.00 34.09 104 ARG A CA 1
ATOM 825 C C . ARG A 1 104 ? 1.223 22.639 10.972 1.00 34.09 104 ARG A C 1
ATOM 827 O O . ARG A 1 104 ? 1.975 21.818 11.477 1.00 34.09 104 ARG A O 1
ATOM 834 N N . GLY A 1 105 ? 1.474 23.227 9.808 1.00 36.75 105 GLY A N 1
ATOM 835 C CA . GLY A 1 105 ? 2.721 23.033 9.070 1.00 36.75 105 GLY A CA 1
ATOM 836 C C . GLY A 1 105 ? 2.524 22.126 7.870 1.00 36.75 105 GLY A C 1
ATOM 837 O O . GLY A 1 105 ? 2.551 20.906 7.966 1.00 36.75 105 GLY A O 1
ATOM 838 N N . ARG A 1 106 ? 2.326 22.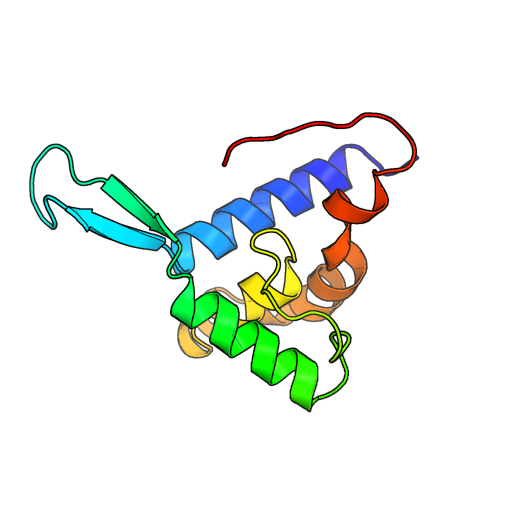762 6.718 1.00 36.09 106 ARG A N 1
ATOM 839 C CA . ARG A 1 106 ? 2.279 22.128 5.406 1.00 36.09 106 ARG A CA 1
ATOM 840 C C . ARG A 1 106 ? 3.690 21.625 5.072 1.00 36.09 106 ARG A C 1
ATOM 842 O O . ARG A 1 106 ? 4.447 22.320 4.404 1.00 36.09 106 ARG A O 1
ATOM 849 N N . LEU A 1 107 ? 4.071 20.461 5.590 1.00 38.31 107 LEU A N 1
ATOM 850 C CA . LEU A 1 107 ? 5.293 19.784 5.174 1.00 38.31 107 LEU A CA 1
ATOM 851 C C . LEU A 1 107 ? 4.982 18.997 3.900 1.00 38.31 107 LEU A C 1
ATOM 853 O O . LEU A 1 107 ? 4.368 17.936 3.928 1.00 38.31 107 LEU A O 1
ATOM 857 N N . THR A 1 108 ? 5.352 19.584 2.767 1.00 36.72 108 THR A N 1
ATOM 858 C CA . THR A 1 108 ? 5.366 18.909 1.470 1.00 36.72 108 THR A CA 1
ATOM 859 C C . THR A 1 108 ? 6.610 18.028 1.429 1.00 36.72 108 THR A C 1
ATOM 861 O O . THR A 1 108 ? 7.709 18.510 1.181 1.00 36.72 108 THR A O 1
ATOM 864 N N . TRP A 1 109 ? 6.454 16.740 1.731 1.00 46.78 109 TRP A N 1
ATOM 865 C CA . TRP A 1 109 ? 7.524 15.760 1.566 1.00 46.78 109 TRP A CA 1
ATOM 866 C C . TRP A 1 109 ? 7.356 15.076 0.209 1.00 46.78 109 TRP A C 1
ATOM 868 O O . TRP A 1 109 ? 6.395 14.343 -0.020 1.00 46.78 109 TRP A O 1
ATOM 878 N N . TRP A 1 110 ? 8.275 15.372 -0.707 1.00 35.69 110 TRP A N 1
ATOM 879 C CA . TRP A 1 110 ? 8.426 14.667 -1.974 1.00 35.69 110 TRP A CA 1
ATOM 880 C C . TRP A 1 110 ? 9.171 13.353 -1.725 1.00 35.69 110 TRP A C 1
ATOM 882 O O . TRP A 1 110 ? 10.398 13.342 -1.695 1.00 35.69 110 TRP A O 1
ATOM 892 N N . LEU A 1 111 ? 8.404 12.280 -1.515 1.00 37.59 111 LEU A N 1
ATOM 893 C CA . LEU A 1 111 ? 8.769 10.882 -1.779 1.00 37.59 111 LEU A CA 1
ATOM 894 C C . LEU A 1 111 ? 7.550 10.192 -2.419 1.00 37.59 111 LEU A C 1
ATOM 896 O O . LEU A 1 111 ? 6.563 9.872 -1.708 1.00 37.59 111 LEU A O 1
#

Organism: NCBI:txid3144665

pLDDT: mean 83.56, std 16.92, range [34.09, 96.31]

Secondary structure (DSSP, 8-state):
---HHHHHHHHHHHHHHHHHTEEE-S-TTSTT--EEE-HHHHHHHHHHHHHTTSS-TT--S--TT-HHHHHHHS-HHHHHHTT-GGGHHHHHHHTTTTTTTTTS-------

Radius of gyration: 14.8 Å; chains: 1; bounding box: 39×37×38 Å

Sequence (111 aa):
MMAVAQVNAAIGMEILLKTSVARPNGNHGQVDETYDLDIDLIQAAHQDLQRVGIVDIKRKWADKHDLLTLFYAVPATLRSHLDLTRHEECIERYRNVFTNLSVRGRLTWWL

Foldseek 3Di:
DDDPVLVVVLVVLLVVLQVLQWDWDDQVVHPPTDIDGPQVLLQVLQVVCVVVVNDPPPPNGGDSQQSLSSLSSRPPVVCVVVVVVVCNVVSSVCRCVPVVVVPDDPPPDDD